Protein AF-A0A562B3U7-F1 (afdb_monomer)

Structure (mmCIF, N/CA/C/O backbone):
data_AF-A0A562B3U7-F1
#
_entry.id   AF-A0A562B3U7-F1
#
loop_
_atom_site.group_PDB
_atom_site.id
_atom_site.type_symbol
_atom_site.label_atom_id
_atom_site.label_alt_id
_atom_site.label_comp_id
_atom_site.label_asym_id
_atom_site.label_entity_id
_atom_site.label_seq_id
_atom_site.pdbx_PDB_ins_code
_atom_site.Cartn_x
_atom_site.Cartn_y
_atom_site.Cartn_z
_atom_site.occupancy
_atom_site.B_iso_or_equiv
_atom_site.auth_seq_id
_atom_site.auth_comp_id
_atom_site.auth_asym_id
_atom_site.auth_atom_id
_atom_site.pdbx_PDB_model_num
ATOM 1 N N . MET A 1 1 ? -10.625 -4.306 3.599 1.00 81.69 1 MET A N 1
ATOM 2 C CA . MET A 1 1 ? -9.203 -4.297 4.001 1.00 81.69 1 MET A CA 1
ATOM 3 C C . MET A 1 1 ? -8.393 -5.373 3.279 1.00 81.69 1 MET A C 1
ATOM 5 O O . MET A 1 1 ? -7.493 -4.995 2.551 1.00 81.69 1 MET A O 1
ATOM 9 N N . ALA A 1 2 ? -8.736 -6.669 3.369 1.00 89.56 2 ALA A N 1
ATOM 10 C CA . ALA A 1 2 ? -7.965 -7.758 2.733 1.00 89.56 2 ALA A CA 1
ATOM 11 C C . ALA A 1 2 ? -7.694 -7.574 1.222 1.00 89.56 2 ALA A C 1
ATOM 13 O O . ALA A 1 2 ? -6.564 -7.737 0.781 1.00 89.56 2 ALA A O 1
ATOM 14 N N . VAL A 1 3 ? -8.700 -7.156 0.441 1.00 93.56 3 VAL A N 1
ATOM 15 C CA . VAL A 1 3 ? -8.539 -6.872 -1.001 1.00 93.56 3 VAL A CA 1
ATOM 16 C C . VAL A 1 3 ? -7.549 -5.728 -1.257 1.00 93.56 3 VAL A C 1
ATOM 18 O O . VAL A 1 3 ? -6.715 -5.824 -2.150 1.00 93.56 3 VAL A O 1
ATOM 21 N N . LEU A 1 4 ? -7.602 -4.660 -0.454 1.00 94.69 4 LEU A N 1
ATOM 22 C CA . LEU A 1 4 ? -6.681 -3.525 -0.577 1.00 94.69 4 LEU A CA 1
ATOM 23 C C . LEU A 1 4 ? -5.262 -3.889 -0.143 1.00 94.69 4 LEU A C 1
ATOM 25 O O . LEU A 1 4 ? -4.305 -3.468 -0.778 1.00 94.69 4 LEU A O 1
ATOM 29 N N . GLN A 1 5 ? -5.118 -4.726 0.884 1.00 93.56 5 GLN A N 1
ATOM 30 C CA . GLN A 1 5 ? -3.813 -5.254 1.279 1.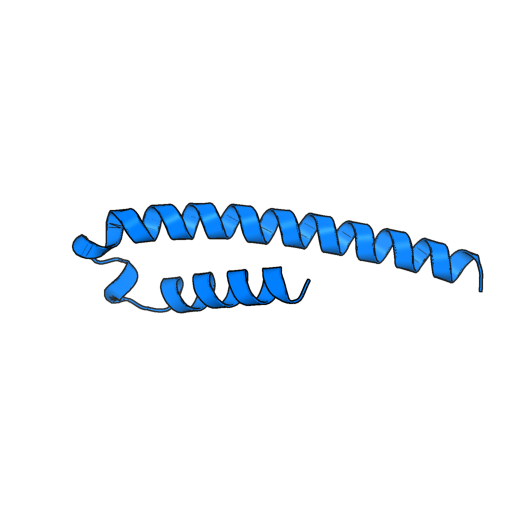00 93.56 5 GLN A CA 1
ATOM 31 C C . GLN A 1 5 ? -3.217 -6.165 0.204 1.00 93.56 5 GLN A C 1
ATOM 33 O O . GLN A 1 5 ? -2.016 -6.108 -0.037 1.00 93.56 5 GLN A O 1
ATOM 38 N N . GLN A 1 6 ? -4.041 -6.962 -0.481 1.00 96.56 6 GLN A N 1
ATOM 39 C CA . GLN A 1 6 ? -3.583 -7.764 -1.612 1.00 96.56 6 GLN A CA 1
ATOM 40 C C . GLN A 1 6 ? -3.136 -6.883 -2.784 1.00 96.56 6 GLN A C 1
ATOM 42 O O . GLN A 1 6 ? -2.041 -7.080 -3.301 1.00 96.56 6 GLN A O 1
ATOM 47 N N . ALA A 1 7 ? -3.917 -5.856 -3.134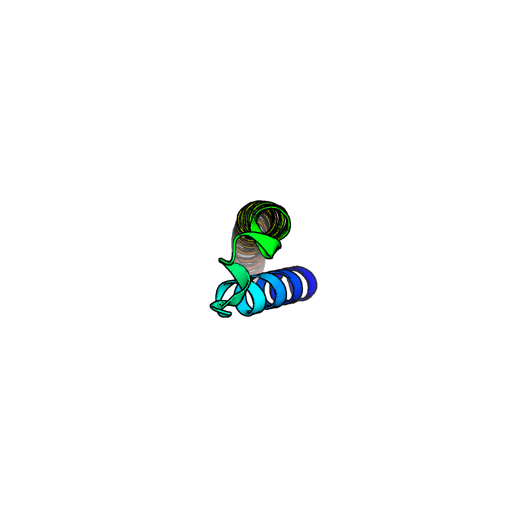 1.00 95.75 7 ALA A N 1
ATOM 48 C CA . ALA A 1 7 ? -3.524 -4.884 -4.153 1.00 95.75 7 ALA A CA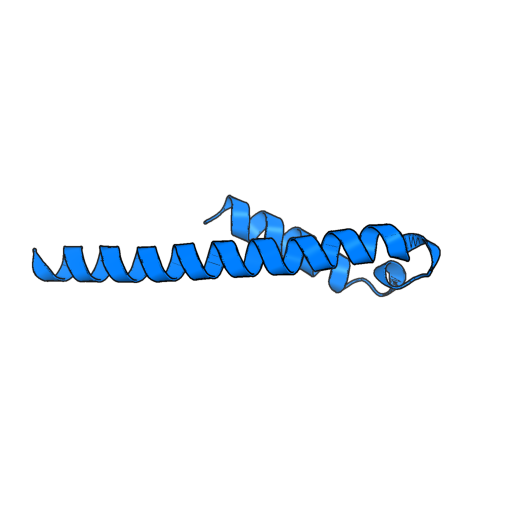 1
ATOM 49 C C . ALA A 1 7 ? -2.223 -4.149 -3.779 1.00 95.75 7 ALA A C 1
ATOM 51 O O . ALA A 1 7 ? -1.357 -3.956 -4.628 1.00 95.75 7 ALA A O 1
ATOM 52 N N . LYS A 1 8 ? -2.049 -3.789 -2.500 1.00 96.94 8 LYS A N 1
ATOM 53 C CA . LYS A 1 8 ? -0.799 -3.212 -1.994 1.00 96.94 8 LYS A CA 1
ATOM 54 C C . LYS A 1 8 ? 0.372 -4.183 -2.147 1.00 96.94 8 LYS A C 1
ATOM 56 O O . LYS A 1 8 ? 1.420 -3.782 -2.635 1.00 96.94 8 LYS A O 1
ATOM 61 N N . ALA A 1 9 ? 0.193 -5.450 -1.780 1.00 97.44 9 ALA A N 1
ATOM 62 C CA . ALA A 1 9 ? 1.239 -6.462 -1.894 1.00 97.44 9 ALA A CA 1
ATOM 63 C C . ALA A 1 9 ? 1.671 -6.698 -3.351 1.00 97.44 9 ALA A C 1
ATOM 65 O O . ALA A 1 9 ? 2.853 -6.899 -3.613 1.00 97.44 9 ALA A O 1
ATOM 66 N N . GLU A 1 10 ? 0.737 -6.644 -4.302 1.00 97.12 10 GLU A N 1
ATOM 67 C CA . GLU A 1 10 ? 1.039 -6.741 -5.735 1.00 97.12 10 GLU A CA 1
ATOM 68 C C . GLU A 1 10 ? 1.874 -5.553 -6.229 1.00 97.12 10 GLU A C 1
ATOM 70 O O . GLU A 1 10 ? 2.864 -5.748 -6.940 1.00 97.12 10 GLU A O 1
ATOM 75 N N . VAL A 1 11 ? 1.509 -4.333 -5.821 1.00 97.56 11 VAL A N 1
ATOM 76 C CA . VAL A 1 11 ? 2.274 -3.115 -6.126 1.00 97.56 11 VAL A CA 1
ATOM 77 C C . VAL A 1 11 ? 3.666 -3.187 -5.499 1.00 97.56 11 VAL A C 1
ATOM 79 O O . VAL A 1 11 ? 4.655 -2.981 -6.199 1.00 97.56 1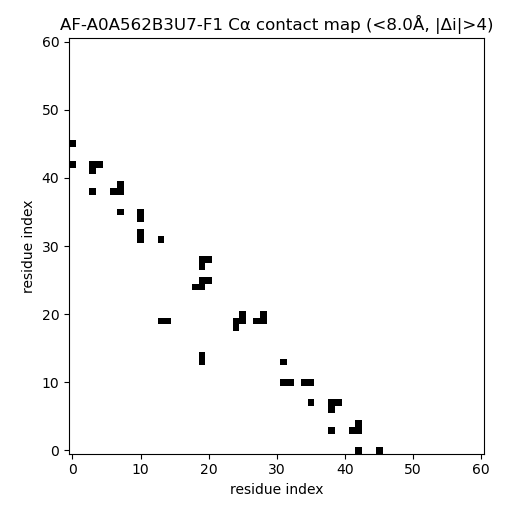1 VAL A O 1
ATOM 82 N N . ASP A 1 12 ? 3.760 -3.534 -4.215 1.00 97.75 12 ASP A N 1
ATOM 83 C CA . ASP A 1 12 ? 5.029 -3.625 -3.488 1.00 97.75 12 ASP A CA 1
ATOM 84 C C . ASP A 1 12 ? 5.951 -4.687 -4.108 1.00 97.75 12 ASP A C 1
ATOM 86 O O . ASP A 1 12 ? 7.142 -4.441 -4.293 1.00 97.75 12 ASP A O 1
ATOM 90 N N . ALA A 1 13 ? 5.408 -5.848 -4.495 1.00 97.81 13 ALA A N 1
ATOM 91 C CA . ALA A 1 13 ? 6.171 -6.905 -5.155 1.00 97.81 13 ALA A CA 1
ATOM 92 C C . ALA A 1 13 ? 6.723 -6.457 -6.514 1.00 97.81 13 ALA A C 1
ATOM 94 O O . A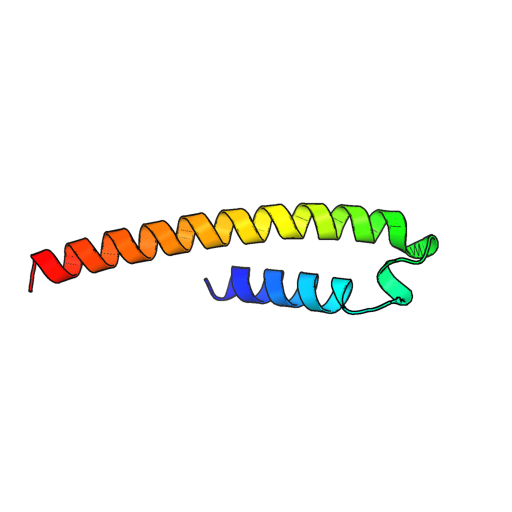LA A 1 13 ? 7.866 -6.767 -6.844 1.00 97.81 13 ALA A O 1
ATOM 95 N N . PHE A 1 14 ? 5.936 -5.710 -7.294 1.00 97.31 14 PHE A N 1
ATOM 96 C CA . PHE A 1 14 ? 6.408 -5.150 -8.555 1.00 97.31 14 PHE A CA 1
ATOM 97 C C . PHE A 1 14 ? 7.474 -4.070 -8.326 1.00 97.31 14 PHE A C 1
ATOM 99 O O . PHE A 1 14 ? 8.499 -4.080 -8.998 1.00 97.31 14 PHE A O 1
ATOM 106 N N . MET A 1 15 ? 7.279 -3.167 -7.365 1.00 96.00 15 MET A N 1
ATOM 107 C CA . MET A 1 15 ? 8.235 -2.091 -7.063 1.00 96.00 15 MET A CA 1
ATOM 108 C C . MET A 1 15 ? 9.550 -2.604 -6.462 1.00 96.00 15 MET A C 1
ATOM 110 O O . MET A 1 15 ? 10.584 -1.960 -6.611 1.00 96.00 15 MET A O 1
ATOM 114 N N . ALA A 1 16 ? 9.534 -3.762 -5.802 1.00 97.19 16 ALA A N 1
ATOM 115 C CA . ALA A 1 16 ? 10.735 -4.389 -5.257 1.00 97.19 16 ALA A CA 1
ATOM 116 C C . ALA A 1 16 ? 11.631 -5.052 -6.324 1.00 97.19 16 ALA A C 1
ATOM 118 O O . ALA A 1 16 ? 12.783 -5.370 -6.029 1.00 97.19 16 ALA A O 1
ATOM 119 N N . ASP A 1 17 ? 11.125 -5.275 -7.540 1.00 97.00 17 ASP A N 1
ATOM 120 C CA . ASP A 1 17 ? 11.885 -5.865 -8.644 1.00 97.00 17 ASP A CA 1
ATOM 121 C C . ASP A 1 17 ? 12.647 -4.781 -9.428 1.00 97.00 17 ASP A C 1
ATOM 123 O O . ASP A 1 17 ? 12.056 -3.861 -9.993 1.00 97.00 17 ASP A O 1
ATOM 127 N N . GLU A 1 18 ? 13.974 -4.905 -9.514 1.00 95.56 18 GLU A N 1
ATOM 128 C CA . GLU A 1 18 ? 14.833 -3.984 -10.270 1.00 95.56 18 GLU A CA 1
ATOM 129 C C . GLU A 1 18 ? 14.441 -3.920 -11.758 1.00 95.56 18 GLU A C 1
ATOM 131 O O . GLU A 1 18 ? 14.490 -2.852 -12.378 1.00 95.56 18 GLU A O 1
ATOM 136 N N . ALA A 1 19 ? 13.966 -5.033 -12.330 1.00 95.94 19 ALA A N 1
ATOM 137 C CA . ALA A 1 19 ? 13.532 -5.086 -13.721 1.00 95.94 19 ALA A CA 1
ATOM 138 C C . ALA A 1 19 ? 12.318 -4.181 -13.996 1.00 95.94 19 ALA A C 1
ATOM 140 O O . ALA A 1 19 ? 12.126 -3.734 -15.132 1.00 95.94 19 ALA A O 1
ATOM 141 N N . SER A 1 20 ? 11.515 -3.854 -12.982 1.00 96.38 20 SER A N 1
ATOM 142 C CA . SER A 1 20 ? 10.346 -2.973 -13.104 1.00 96.38 20 SER A CA 1
ATOM 143 C C . SER A 1 20 ? 10.698 -1.546 -13.521 1.00 96.38 20 SER A C 1
ATOM 145 O O . SER A 1 20 ? 9.863 -0.856 -14.107 1.00 96.38 20 SER A O 1
ATOM 147 N N . TYR A 1 21 ? 11.942 -1.123 -13.291 1.00 96.38 21 TYR A N 1
ATOM 148 C CA . TYR A 1 21 ? 12.448 0.198 -13.664 1.00 96.38 21 TYR A CA 1
ATOM 149 C C . TYR A 1 21 ? 13.088 0.241 -15.058 1.00 96.38 21 TYR A C 1
ATOM 151 O O . TYR A 1 21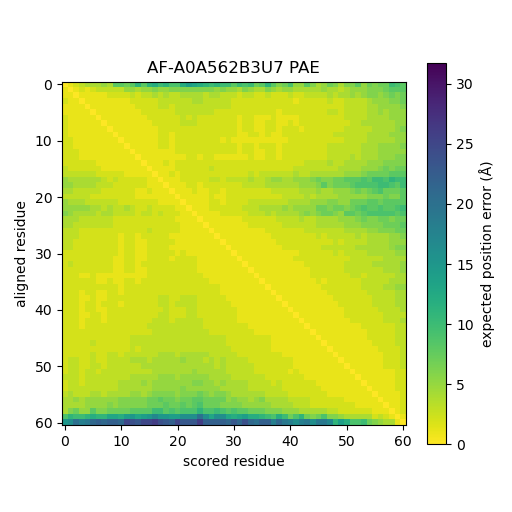 ? 13.485 1.311 -15.522 1.00 96.38 21 TYR A O 1
ATOM 159 N N . ALA A 1 22 ? 13.167 -0.897 -15.755 1.00 97.12 22 ALA A N 1
ATOM 160 C CA . ALA A 1 22 ? 13.637 -0.940 -17.132 1.00 97.12 22 ALA A CA 1
ATOM 161 C C . ALA A 1 22 ? 12.721 -0.125 -18.061 1.00 97.12 22 ALA A C 1
ATOM 163 O O . ALA A 1 22 ? 11.503 -0.067 -17.880 1.00 97.12 22 ALA A O 1
ATOM 164 N N . GLU A 1 23 ? 13.289 0.450 -19.123 1.00 96.31 23 GLU A N 1
ATOM 165 C CA . GLU A 1 23 ? 12.538 1.282 -20.074 1.00 96.31 23 GLU A CA 1
ATOM 166 C C . GLU A 1 23 ? 11.354 0.533 -20.713 1.00 96.31 23 GLU A C 1
ATOM 168 O O . GLU A 1 23 ? 10.281 1.109 -20.899 1.00 96.31 23 GLU A O 1
ATOM 173 N N . ALA A 1 24 ? 11.506 -0.778 -20.934 1.00 96.38 24 ALA A N 1
ATOM 174 C CA . ALA A 1 24 ? 10.445 -1.662 -21.421 1.00 96.38 24 ALA A CA 1
ATOM 175 C C . ALA A 1 24 ? 9.211 -1.717 -20.495 1.00 96.38 24 ALA A C 1
ATOM 177 O O . ALA A 1 24 ? 8.105 -1.983 -20.962 1.00 96.38 24 ALA A O 1
ATOM 178 N N . ASN A 1 25 ? 9.383 -1.430 -19.202 1.00 97.06 25 ASN A N 1
ATOM 179 C CA . ASN A 1 25 ? 8.329 -1.466 -18.192 1.00 97.06 25 ASN A CA 1
ATOM 180 C C . ASN A 1 25 ? 7.778 -0.081 -17.835 1.00 97.06 25 ASN A C 1
ATOM 182 O O . ASN A 1 25 ? 6.846 0.001 -17.042 1.00 97.06 25 ASN A O 1
ATOM 186 N N . LYS A 1 26 ? 8.265 1.010 -18.443 1.00 96.31 26 LYS A N 1
ATOM 187 C CA . LYS A 1 26 ? 7.895 2.391 -18.077 1.00 96.31 26 LYS A CA 1
ATOM 188 C C . LYS A 1 26 ? 6.384 2.645 -18.026 1.00 96.31 26 LYS A C 1
ATOM 190 O O . LYS A 1 26 ? 5.907 3.312 -17.113 1.00 96.31 26 LYS A O 1
ATOM 195 N N . ALA A 1 27 ? 5.622 2.111 -18.981 1.00 97.69 27 ALA A N 1
ATOM 196 C CA . ALA A 1 27 ? 4.165 2.258 -18.992 1.00 97.69 27 ALA A CA 1
ATOM 197 C C . ALA A 1 27 ? 3.507 1.546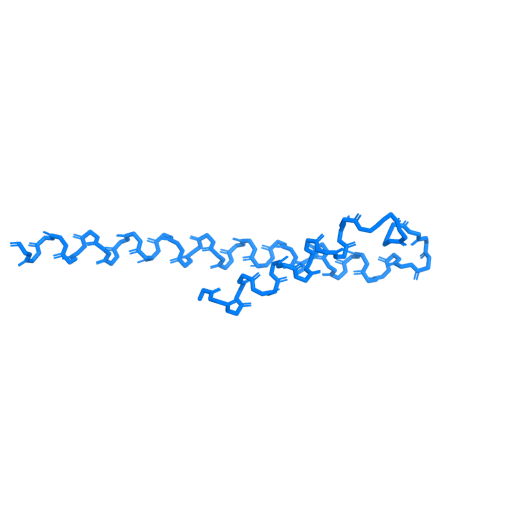 -17.797 1.00 97.69 27 ALA A C 1
ATOM 199 O O . ALA A 1 27 ? 2.652 2.121 -17.128 1.00 97.69 27 ALA A O 1
ATOM 200 N N . LYS A 1 28 ? 3.957 0.323 -17.493 1.00 97.31 28 LYS A N 1
ATOM 201 C CA . LYS A 1 28 ? 3.489 -0.455 -16.343 1.00 97.31 28 LYS A CA 1
ATOM 202 C C . LYS A 1 28 ? 3.928 0.172 -15.019 1.00 97.31 28 LYS A C 1
ATOM 204 O O . LYS A 1 28 ? 3.157 0.184 -14.071 1.00 97.31 28 LYS A O 1
ATOM 209 N N . LEU A 1 29 ? 5.130 0.741 -14.965 1.00 97.88 29 LEU A N 1
ATOM 210 C CA . LEU A 1 29 ? 5.632 1.465 -13.802 1.00 97.88 29 LEU A CA 1
ATOM 211 C C . LEU A 1 29 ? 4.752 2.675 -13.471 1.00 97.88 29 LEU A C 1
ATOM 213 O O . LEU A 1 29 ? 4.393 2.860 -12.315 1.00 97.88 29 LEU A O 1
ATOM 217 N N . LEU A 1 30 ? 4.355 3.466 -14.474 1.00 97.94 30 LEU A N 1
ATOM 218 C CA . LEU A 1 30 ? 3.437 4.592 -14.270 1.00 97.94 30 LEU A CA 1
ATOM 219 C C . LEU A 1 30 ? 2.063 4.141 -13.759 1.00 97.94 30 LEU A C 1
ATOM 221 O O . LEU A 1 30 ? 1.510 4.777 -12.864 1.00 97.94 30 LEU A O 1
ATOM 225 N N . ASP A 1 31 ? 1.532 3.047 -14.303 1.00 98.12 31 ASP A N 1
ATOM 226 C CA . ASP A 1 31 ? 0.265 2.469 -13.847 1.00 98.12 31 ASP A CA 1
ATOM 227 C C . ASP A 1 31 ? 0.358 1.992 -12.391 1.00 98.12 31 ASP A C 1
ATOM 229 O O . ASP A 1 31 ? -0.485 2.330 -11.563 1.00 98.12 31 ASP A O 1
ATOM 233 N N . MET A 1 32 ? 1.446 1.307 -12.040 1.00 97.81 32 MET A N 1
ATOM 234 C CA . MET A 1 32 ? 1.668 0.819 -10.680 1.00 97.81 32 MET A CA 1
ATOM 235 C C . MET A 1 32 ? 1.911 1.950 -9.676 1.00 97.81 32 MET A C 1
ATOM 237 O O . MET A 1 32 ? 1.425 1.860 -8.555 1.00 97.81 32 MET A O 1
ATOM 241 N N . LEU A 1 33 ? 2.582 3.041 -10.064 1.00 97.69 33 LEU A N 1
ATOM 242 C CA . LEU A 1 33 ? 2.720 4.239 -9.221 1.00 97.69 33 LEU A CA 1
ATOM 243 C C . LEU A 1 33 ? 1.370 4.916 -8.966 1.00 97.69 33 LEU A C 1
ATOM 245 O O . LEU A 1 33 ? 1.083 5.344 -7.850 1.00 97.69 33 LEU A O 1
ATOM 249 N N . LYS A 1 34 ? 0.517 5.000 -9.991 1.00 98.12 34 LYS A N 1
ATOM 250 C CA . LYS A 1 34 ? -0.846 5.508 -9.819 1.00 98.12 34 LYS A CA 1
ATOM 251 C C . LYS A 1 34 ? -1.637 4.600 -8.878 1.00 98.12 34 LYS A C 1
ATOM 253 O O . LYS A 1 34 ? -2.263 5.087 -7.939 1.00 98.12 34 LYS A O 1
ATOM 258 N N . ARG A 1 35 ? -1.561 3.285 -9.101 1.00 97.38 35 ARG A N 1
ATOM 259 C CA . ARG A 1 35 ? -2.251 2.293 -8.280 1.00 97.38 35 ARG A CA 1
ATOM 260 C C . ARG A 1 35 ? -1.774 2.313 -6.831 1.00 97.38 35 ARG A C 1
ATOM 262 O O . ARG A 1 35 ? -2.598 2.166 -5.936 1.00 97.38 35 ARG A O 1
ATOM 269 N N . GLN A 1 36 ? -0.482 2.540 -6.602 1.00 97.75 36 GLN A N 1
ATOM 270 C CA . GLN A 1 36 ? 0.092 2.710 -5.272 1.00 97.75 36 GLN A CA 1
ATOM 271 C C . GLN A 1 36 ? -0.622 3.822 -4.501 1.00 97.75 36 GLN A C 1
ATOM 273 O O . GLN A 1 36 ? -1.143 3.573 -3.418 1.00 97.75 36 GLN A O 1
ATOM 278 N N . GLY A 1 37 ? -0.703 5.021 -5.087 1.00 97.50 37 GLY A N 1
ATOM 279 C CA . GLY A 1 37 ? -1.340 6.166 -4.435 1.00 97.50 37 GLY A CA 1
ATOM 280 C C . GLY A 1 37 ? -2.834 5.957 -4.174 1.00 97.50 37 GLY A C 1
ATOM 281 O O . GLY A 1 37 ? -3.331 6.331 -3.116 1.00 97.50 37 GLY A O 1
ATOM 282 N N . GLU A 1 38 ? -3.549 5.319 -5.106 1.00 98.06 38 GLU A N 1
ATOM 283 C CA . GLU A 1 38 ? -4.960 4.956 -4.916 1.00 98.06 38 GLU A CA 1
ATOM 284 C C . GLU A 1 38 ? -5.142 3.996 -3.734 1.00 98.06 38 GLU A C 1
ATOM 286 O O . GLU A 1 38 ? -5.952 4.252 -2.845 1.00 98.06 38 GLU A O 1
ATOM 291 N N . VAL A 1 39 ? -4.363 2.911 -3.696 1.00 97.81 39 VAL A N 1
ATOM 292 C CA . VAL A 1 39 ? -4.469 1.887 -2.649 1.00 97.81 39 VAL A CA 1
ATOM 293 C C . VAL A 1 39 ? -4.075 2.447 -1.283 1.00 97.81 39 VAL A C 1
ATOM 295 O O . VAL A 1 39 ? -4.749 2.153 -0.298 1.00 97.81 39 VAL A O 1
ATOM 298 N N . GLU A 1 40 ? -3.022 3.263 -1.208 1.00 96.88 40 GLU A N 1
ATOM 299 C CA . GLU A 1 40 ? -2.607 3.928 0.034 1.00 96.88 40 GLU A CA 1
ATOM 300 C C . GLU A 1 40 ? -3.689 4.888 0.548 1.00 96.88 40 GLU A C 1
ATOM 302 O O . GLU A 1 40 ? -4.014 4.862 1.735 1.00 96.88 40 GLU A O 1
ATOM 307 N N . GLY A 1 41 ? -4.308 5.675 -0.339 1.00 97.81 41 GLY A N 1
ATOM 308 C CA . GLY A 1 41 ? -5.411 6.564 0.026 1.00 97.81 41 GLY A CA 1
ATOM 309 C C . GLY A 1 41 ? -6.644 5.806 0.525 1.00 97.81 41 GLY A C 1
ATOM 310 O O . GLY A 1 41 ? -7.192 6.130 1.578 1.00 97.81 41 GLY A O 1
ATOM 311 N N . GLU A 1 42 ? -7.059 4.760 -0.194 1.00 98.00 42 GLU A N 1
ATOM 312 C CA . GLU A 1 42 ? -8.204 3.928 0.196 1.00 98.00 42 GLU A CA 1
ATOM 313 C C . GLU A 1 42 ? -7.966 3.190 1.524 1.00 98.00 42 GLU A C 1
ATOM 315 O O . GLU A 1 42 ? -8.891 3.063 2.331 1.00 98.00 42 GLU A O 1
ATOM 320 N N . LEU A 1 43 ? -6.738 2.716 1.774 1.00 96.94 43 LEU A N 1
ATOM 321 C CA . LEU A 1 43 ? -6.364 2.105 3.050 1.00 96.94 43 LEU A CA 1
ATOM 322 C C . LEU A 1 43 ? -6.437 3.115 4.195 1.00 96.94 43 LEU A C 1
ATOM 324 O O . LEU A 1 43 ? -7.086 2.813 5.192 1.00 96.94 43 LEU A O 1
ATOM 328 N N . ALA A 1 44 ? -5.866 4.310 4.031 1.00 97.56 44 ALA A N 1
ATOM 329 C CA . ALA A 1 44 ? -5.884 5.343 5.065 1.00 97.56 44 ALA A CA 1
ATOM 330 C C . ALA A 1 44 ? -7.320 5.741 5.455 1.00 97.56 44 ALA A C 1
ATOM 332 O O . ALA A 1 44 ? -7.658 5.785 6.635 1.00 97.56 44 ALA A O 1
ATOM 333 N N . THR A 1 45 ? -8.202 5.946 4.469 1.00 97.75 45 THR A N 1
ATOM 334 C CA . THR A 1 45 ? -9.626 6.225 4.727 1.00 97.75 45 THR A CA 1
ATOM 335 C C . THR A 1 45 ? -10.319 5.068 5.447 1.00 97.75 45 THR A C 1
ATOM 337 O O . THR A 1 45 ? -11.153 5.280 6.329 1.00 97.75 45 THR A O 1
ATOM 340 N N . LEU A 1 46 ? -10.008 3.824 5.074 1.00 97.00 46 LEU A N 1
ATOM 341 C CA . LEU A 1 46 ? -10.597 2.659 5.725 1.00 97.00 46 LEU A CA 1
ATOM 342 C C . LEU A 1 46 ? -10.113 2.506 7.173 1.00 97.00 46 LEU A C 1
ATOM 344 O O . LEU A 1 46 ? -10.904 2.114 8.029 1.00 97.00 46 LEU A O 1
ATOM 348 N N . GLU A 1 47 ? -8.842 2.796 7.437 1.00 97.06 47 GLU A N 1
ATOM 349 C CA . GLU A 1 47 ? -8.237 2.774 8.770 1.00 97.06 47 GLU A CA 1
ATOM 350 C C . GLU A 1 47 ? -8.833 3.857 9.674 1.00 97.06 47 GLU A C 1
ATOM 352 O O . GLU A 1 47 ? -9.225 3.553 10.798 1.00 97.06 47 GLU A O 1
ATOM 357 N N . GLU A 1 48 ? -9.004 5.080 9.171 1.00 97.69 48 GLU A N 1
ATOM 358 C CA . GLU A 1 48 ? -9.672 6.166 9.901 1.00 97.69 48 GLU A CA 1
ATOM 359 C C . GLU A 1 48 ? -11.097 5.770 10.305 1.00 97.69 48 GLU A C 1
ATOM 361 O O . GLU A 1 48 ? -11.470 5.838 11.477 1.00 97.69 48 GLU A O 1
ATOM 366 N N . ARG A 1 49 ? -11.875 5.247 9.351 1.00 97.31 49 ARG A N 1
ATOM 367 C CA . ARG A 1 49 ? -13.239 4.778 9.616 1.00 97.31 49 ARG A CA 1
ATOM 368 C C . ARG A 1 49 ? -13.278 3.597 10.585 1.00 97.31 49 ARG A C 1
ATOM 370 O O . ARG A 1 49 ? -14.238 3.449 11.337 1.00 97.31 49 ARG A O 1
ATOM 377 N N . TRP A 1 50 ? -12.275 2.723 10.546 1.00 96.88 50 TRP A N 1
ATOM 378 C CA . TRP A 1 50 ? -12.168 1.618 11.494 1.00 96.88 50 TRP A CA 1
ATOM 379 C C . TRP A 1 50 ? -11.986 2.136 12.922 1.00 96.88 50 TRP A C 1
ATOM 381 O O . TRP A 1 50 ? -12.703 1.687 13.815 1.00 96.88 50 TRP A O 1
ATOM 391 N N . VAL A 1 51 ? -11.080 3.098 13.122 1.00 97.88 51 VAL A N 1
ATOM 392 C CA . VAL A 1 51 ? -10.849 3.732 14.429 1.00 97.88 51 VAL A CA 1
ATOM 393 C C . VAL A 1 51 ? -12.118 4.424 14.922 1.00 97.88 51 VAL A C 1
ATOM 395 O O . VAL A 1 51 ? -12.556 4.149 16.033 1.00 97.88 51 VAL A O 1
ATOM 398 N N . GLU A 1 52 ? -12.771 5.226 14.079 1.00 97.88 52 GLU A N 1
ATOM 399 C CA . GLU A 1 52 ? -14.015 5.924 14.431 1.00 97.88 52 GLU A CA 1
ATOM 400 C C . GLU A 1 52 ? -15.118 4.953 14.897 1.00 97.88 52 GLU A C 1
ATOM 402 O O . GLU A 1 52 ? -15.817 5.198 15.882 1.00 97.88 52 GLU A O 1
ATOM 407 N N . LEU A 1 53 ? -15.282 3.825 14.200 1.00 97.19 53 LEU A N 1
ATOM 408 C CA . LEU A 1 53 ? -16.262 2.803 14.571 1.00 97.19 53 LEU A CA 1
ATOM 409 C C . LEU A 1 53 ? -15.881 2.082 15.866 1.00 97.19 53 LEU A C 1
ATOM 411 O O . LEU A 1 53 ? -16.763 1.762 16.662 1.00 97.19 53 LEU A O 1
ATOM 415 N N . GLN A 1 54 ? -14.593 1.818 16.082 1.00 97.25 54 GLN A N 1
ATOM 416 C CA . GLN A 1 54 ? -14.116 1.214 17.321 1.00 97.25 54 GLN A CA 1
ATOM 417 C C . GLN A 1 54 ? -14.382 2.138 18.518 1.00 97.25 54 GLN A C 1
ATOM 419 O O . GLN A 1 54 ? -14.931 1.681 19.518 1.00 97.25 54 GLN A O 1
ATOM 424 N N . GLU A 1 55 ? -14.082 3.431 18.394 1.00 97.00 55 GLU A N 1
ATOM 425 C CA . GLU A 1 55 ? -14.359 4.425 19.436 1.00 97.00 55 GLU A CA 1
ATOM 426 C C . GLU A 1 55 ? -15.858 4.502 19.768 1.00 97.00 55 GLU A C 1
ATOM 428 O O . GLU A 1 55 ? -16.236 4.574 20.936 1.00 97.00 55 GLU A O 1
ATOM 433 N N . GLN A 1 56 ? -16.737 4.422 18.761 1.00 97.19 56 GLN A N 1
ATOM 434 C CA . GLN A 1 56 ? -18.188 4.365 18.980 1.00 97.19 56 GLN A CA 1
ATOM 435 C C . GLN A 1 56 ? -18.621 3.110 19.749 1.00 97.19 56 GLN A C 1
ATOM 437 O O . GLN A 1 56 ? -19.511 3.189 20.593 1.00 97.19 56 GLN A O 1
ATOM 442 N N . ILE A 1 57 ? -18.010 1.954 19.474 1.00 97.44 57 ILE A N 1
ATOM 443 C CA . ILE A 1 57 ? -18.294 0.709 20.203 1.00 97.44 57 ILE A CA 1
ATOM 444 C C . ILE A 1 57 ? -17.852 0.837 21.663 1.00 97.44 57 ILE A C 1
ATOM 446 O O . ILE A 1 57 ? -18.612 0.472 22.557 1.00 97.44 57 ILE A O 1
ATOM 450 N N . GLU A 1 58 ? -16.662 1.386 21.907 1.00 96.50 58 GLU A N 1
ATOM 451 C CA . GLU A 1 58 ? -16.125 1.602 23.256 1.00 96.50 58 GLU A CA 1
ATOM 452 C C . GLU A 1 58 ? -16.993 2.556 24.092 1.00 96.50 58 GLU A C 1
ATOM 454 O O . GLU A 1 58 ? -17.037 2.425 25.308 1.00 96.50 58 GLU A O 1
ATOM 459 N N . GLN A 1 59 ? -17.738 3.474 23.470 1.00 95.44 59 GLN A N 1
ATOM 460 C CA . GLN A 1 59 ? -18.685 4.346 24.180 1.00 95.44 59 GLN A CA 1
ATOM 461 C C . GLN A 1 59 ? -19.979 3.641 24.621 1.00 95.44 59 GLN A C 1
ATOM 463 O O . GLN A 1 59 ? -20.720 4.186 25.441 1.00 95.44 59 GLN A O 1
ATOM 468 N N . ILE A 1 60 ? -20.288 2.469 24.059 1.00 93.62 60 ILE A N 1
ATOM 469 C CA . ILE A 1 60 ? -21.529 1.722 24.327 1.00 93.62 60 ILE A CA 1
ATOM 470 C C . ILE A 1 60 ? -21.309 0.606 25.367 1.00 93.62 60 ILE A C 1
ATOM 472 O O . ILE A 1 60 ? -22.283 0.110 25.939 1.00 93.62 60 ILE A O 1
ATOM 476 N N . VAL A 1 61 ? -20.057 0.211 25.614 1.00 70.19 61 VAL A N 1
ATOM 477 C CA . VAL A 1 61 ? -19.659 -0.883 26.523 1.00 70.19 61 VAL A CA 1
ATOM 478 C C . VAL A 1 61 ? -19.159 -0.331 27.852 1.00 70.19 61 VAL A C 1
ATOM 480 O O . VAL A 1 61 ? -19.583 -0.882 28.894 1.00 70.19 61 VAL A O 1
#

Radius of gyration: 16.31 Å; Cα contacts (8 Å, |Δi|>4): 24; chains: 1; bounding box: 36×14×48 Å

Sequence (61 aa):
MAVLQQAKAEVDAFMADEASYA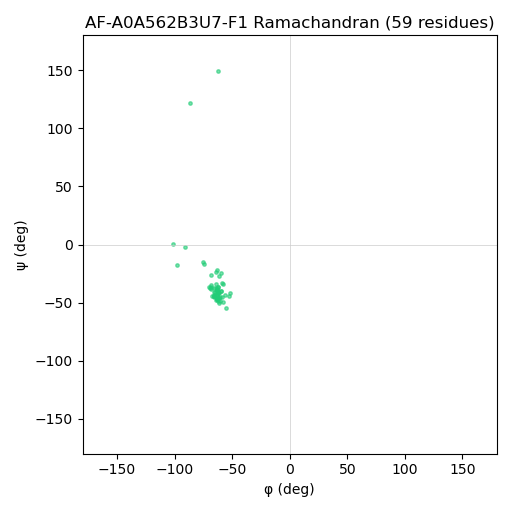EANKAKLLDMLKRQGEVEGELATLEERWVELQEQIEQIV

InterPro domains:
  IPR032524 ABC transporter Uup, C-terminal [PF16326] (1-55)
  IPR037118 Valyl-tRNA synthetase, tRNA-binding arm superfamily [G3DSA:1.10.287.380] (1-58)

Nearest PDB structures (foldseek):
  4nkg-assembly2_D  TM=8.337E-01  e=6.426E+00  Homo sapiens

Solvent-accessible surface area (backbone atoms only — not comparable to full-atom values): 3463 Å² total; per-residue (Å²): 106,71,68,52,52,52,54,44,50,54,40,51,57,48,71,72,37,75,71,42,75,35,79,93,28,47,70,58,43,53,51,42,57,53,50,45,56,52,41,52,51,54,47,52,56,51,52,52,54,48,52,55,53,50,56,55,52,64,74,75,110

Secondary structure (DSSP, 8-state):
-HHHHHHHHHHHHH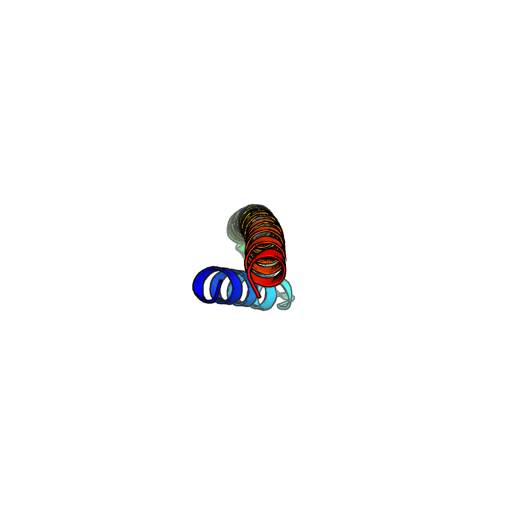HT-GGGGSGGGHHHHHHHHHHHHHHHHHHHHHHHHHHHHHHHHHTT-

Organism: NCBI:txid936133

Foldseek 3Di:
DVVLVVLLVVLVVLVPDPCCPDPVNVVVVVVSVVSNVVSVVVVVVVVVVVVVVVVVVVVVD

Mean predicted aligned error: 3.06 Å

pLDDT: mean 96.14, std 4.11, range [70.19, 98.12]